Protein AF-A0A951YEI0-F1 (afdb_monomer_lite)

Foldseek 3Di:
DPFDDDPPDDPVQWHAFPVRQIAGNVQEPVLPDQRYKYWDFPDDPPDPDPDVVRIDIDGPVPDDD

Sequence (65 aa):
MKALSIEGHPDDIWRRDKQGNVMNWQEYGKTGSPYAWKILSNHPDGIAGDDAEHLHPIHHSVDNL

Secondary structure (DSSP, 8-state):
----PPTTS-TTTEEE-TT--EEEGGGBT-TTSTT-EEEEESSPTTSS---TTTEEEEETT----

Structure (mmCIF, N/CA/C/O backbone):
data_AF-A0A951YEI0-F1
#
_entry.id   AF-A0A951YEI0-F1
#
loop_
_atom_site.group_PDB
_atom_site.id
_atom_site.type_symbol
_atom_site.label_atom_id
_atom_site.label_alt_id
_atom_site.label_comp_id
_atom_site.label_asym_id
_atom_site.label_entity_id
_atom_site.label_seq_id
_atom_site.pdbx_PDB_ins_code
_atom_site.Cartn_x
_atom_site.Cartn_y
_atom_site.Cartn_z
_atom_site.occupancy
_atom_site.B_iso_or_equiv
_atom_site.auth_seq_id
_atom_site.auth_comp_id
_atom_site.auth_asym_id
_atom_site.auth_atom_id
_atom_site.pdbx_PDB_model_num
ATOM 1 N N . MET A 1 1 ? 16.685 -4.422 7.947 1.00 44.97 1 MET A N 1
ATOM 2 C CA . MET A 1 1 ? 15.822 -3.417 8.608 1.00 44.97 1 MET A CA 1
ATOM 3 C C . MET A 1 1 ? 14.608 -4.147 9.154 1.00 44.97 1 MET A C 1
ATOM 5 O O . MET A 1 1 ? 13.987 -4.870 8.388 1.00 44.97 1 MET A O 1
ATOM 9 N N . LYS A 1 2 ? 14.308 -4.049 10.455 1.00 51.16 2 LYS A N 1
ATOM 10 C CA . LYS A 1 2 ? 13.016 -4.526 10.974 1.00 51.16 2 LYS A CA 1
ATOM 11 C C . LYS A 1 2 ? 11.950 -3.539 10.498 1.00 51.16 2 LYS A C 1
ATOM 13 O O . LYS A 1 2 ? 12.168 -2.336 10.630 1.00 51.16 2 LYS A O 1
ATOM 18 N N . ALA A 1 3 ? 10.864 -4.029 9.903 1.00 55.59 3 ALA A N 1
ATOM 19 C CA . ALA A 1 3 ? 9.700 -3.193 9.638 1.00 55.59 3 ALA A CA 1
ATOM 20 C C . ALA A 1 3 ? 9.264 -2.564 10.970 1.00 55.59 3 ALA A C 1
ATOM 22 O O . ALA A 1 3 ? 9.228 -3.253 11.990 1.00 55.59 3 ALA A O 1
ATOM 23 N N . LEU A 1 4 ? 9.037 -1.252 10.983 1.00 65.06 4 LEU A N 1
ATOM 24 C CA . LEU A 1 4 ? 8.508 -0.574 12.161 1.00 65.06 4 LEU A CA 1
ATOM 25 C C . LEU A 1 4 ? 7.074 -1.067 12.348 1.00 65.06 4 LEU A C 1
ATOM 27 O O . LEU A 1 4 ? 6.211 -0.741 11.533 1.00 65.06 4 LEU A O 1
ATOM 31 N N . SER A 1 5 ? 6.857 -1.874 13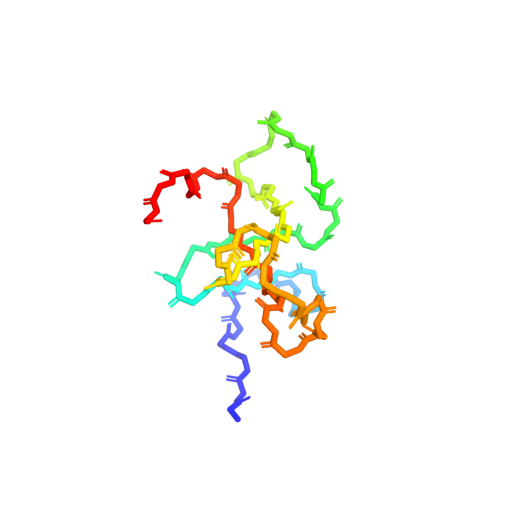.386 1.00 71.44 5 SER A N 1
ATOM 32 C CA . SER A 1 5 ? 5.534 -2.337 13.795 1.00 71.44 5 SER A CA 1
ATOM 33 C C . SER A 1 5 ? 4.602 -1.138 13.941 1.00 71.44 5 SER A C 1
ATOM 35 O O . SER A 1 5 ? 4.977 -0.125 14.545 1.00 71.44 5 SER A O 1
ATOM 37 N N . ILE A 1 6 ? 3.405 -1.226 13.374 1.00 82.88 6 ILE A N 1
ATOM 38 C CA . ILE A 1 6 ? 2.394 -0.183 13.537 1.00 82.88 6 ILE A CA 1
ATOM 39 C C . ILE A 1 6 ? 1.667 -0.483 14.844 1.00 82.88 6 ILE A C 1
ATOM 41 O O .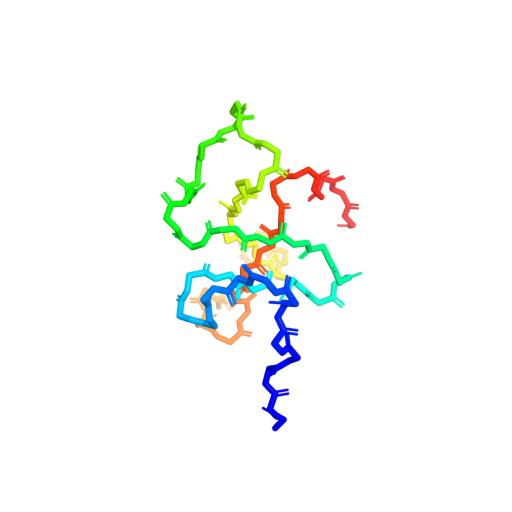 ILE A 1 6 ? 1.077 -1.546 15.005 1.00 82.88 6 ILE A O 1
ATOM 45 N N . GLU A 1 7 ? 1.753 0.440 15.798 1.00 81.69 7 GLU A N 1
ATOM 46 C CA . GLU A 1 7 ? 1.158 0.261 17.121 1.00 81.69 7 GLU A CA 1
ATOM 47 C C . GLU A 1 7 ? -0.335 -0.089 17.019 1.00 81.69 7 GLU A C 1
ATOM 49 O O . GLU A 1 7 ? -1.081 0.545 16.276 1.00 81.69 7 GLU A O 1
ATOM 54 N N . GLY A 1 8 ? -0.761 -1.120 17.752 1.00 80.62 8 GLY A N 1
ATOM 55 C CA . GLY A 1 8 ? -2.151 -1.585 17.757 1.00 80.62 8 GLY A CA 1
ATOM 56 C C . GLY A 1 8 ? -2.558 -2.455 16.563 1.00 80.62 8 GLY A C 1
ATOM 57 O O . GLY A 1 8 ? -3.719 -2.857 16.488 1.00 80.62 8 GLY A O 1
ATOM 58 N N . HIS A 1 9 ? -1.634 -2.786 15.658 1.00 84.94 9 HIS A N 1
ATOM 59 C CA . HIS A 1 9 ? -1.934 -3.483 14.411 1.00 84.94 9 HIS A CA 1
ATOM 60 C C . HIS A 1 9 ? -1.039 -4.720 14.177 1.00 84.94 9 HIS A C 1
ATOM 62 O O . HIS A 1 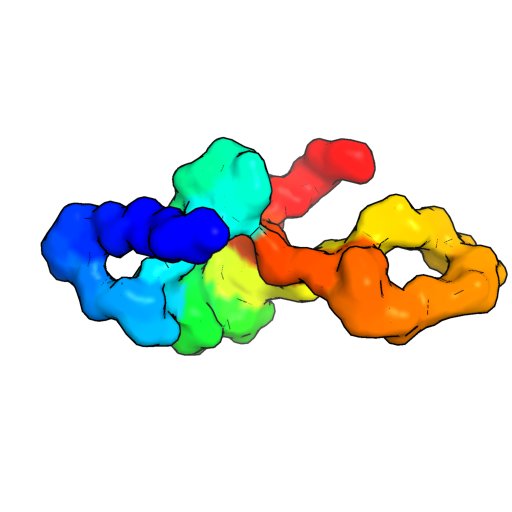9 ? 0.142 -4.686 14.511 1.00 84.94 9 HIS A O 1
ATOM 68 N N . PRO A 1 10 ? -1.567 -5.818 13.591 1.00 86.44 10 PRO A N 1
ATOM 69 C CA . PRO A 1 10 ? -0.759 -6.988 13.230 1.00 86.44 10 PRO A CA 1
ATOM 70 C C . PRO A 1 10 ? 0.294 -6.688 12.149 1.00 86.44 10 PRO A C 1
ATOM 72 O O . PRO A 1 10 ? -0.046 -6.190 11.073 1.00 86.44 10 PRO A O 1
ATOM 75 N N . ASP A 1 11 ? 1.556 -7.040 12.413 1.00 84.88 11 ASP A N 1
ATOM 76 C CA . ASP A 1 11 ? 2.711 -6.768 11.535 1.00 84.88 11 ASP A CA 1
ATOM 77 C C . ASP A 1 11 ? 2.666 -7.507 10.180 1.00 84.88 11 ASP A C 1
ATOM 79 O O . ASP A 1 11 ? 3.356 -7.141 9.225 1.00 84.88 11 ASP A O 1
ATOM 83 N N . ASP A 1 12 ? 1.873 -8.573 10.075 1.00 86.94 12 ASP A N 1
ATOM 84 C CA . ASP A 1 12 ? 1.664 -9.335 8.842 1.00 86.94 12 ASP A CA 1
ATOM 85 C C . ASP A 1 12 ? 0.681 -8.645 7.882 1.00 86.94 12 ASP A C 1
ATOM 87 O O . ASP A 1 12 ? 0.802 -8.802 6.663 1.00 86.94 12 ASP A O 1
ATOM 91 N N . ILE A 1 13 ? -0.238 -7.840 8.422 1.00 90.62 13 ILE A N 1
ATOM 92 C CA . ILE A 1 13 ? -1.288 -7.131 7.680 1.00 90.62 13 ILE A CA 1
ATOM 93 C C . ILE A 1 13 ? -0.906 -5.670 7.436 1.00 90.62 13 ILE A C 1
ATOM 95 O O . ILE A 1 13 ? -1.133 -5.144 6.346 1.00 90.62 13 ILE A O 1
ATOM 99 N N . TRP A 1 14 ? -0.342 -4.997 8.433 1.00 91.31 14 TRP A N 1
ATOM 100 C CA . TRP A 1 14 ? -0.155 -3.551 8.403 1.00 91.31 14 TRP A CA 1
ATOM 101 C C . TRP A 1 14 ? 1.294 -3.192 8.127 1.00 91.31 14 TRP A C 1
ATOM 103 O O . TRP A 1 14 ? 2.217 -3.683 8.775 1.00 91.31 14 TRP A O 1
ATOM 113 N N . ARG A 1 15 ? 1.505 -2.309 7.151 1.00 90.19 15 ARG A N 1
ATOM 114 C CA . ARG A 1 15 ? 2.842 -1.894 6.709 1.00 90.19 15 ARG A CA 1
ATOM 115 C C . ARG A 1 15 ? 2.898 -0.401 6.450 1.00 90.19 15 ARG A C 1
ATOM 117 O O . ARG A 1 15 ? 1.867 0.253 6.339 1.00 90.19 15 ARG A O 1
ATOM 124 N N . ARG A 1 16 ? 4.114 0.131 6.326 1.00 89.56 16 ARG A N 1
ATOM 125 C CA . ARG A 1 16 ? 4.344 1.490 5.830 1.00 89.56 16 ARG A CA 1
ATOM 126 C C . ARG A 1 16 ? 5.001 1.460 4.457 1.00 89.56 16 ARG A C 1
ATOM 128 O O . ARG A 1 16 ? 5.840 0.591 4.212 1.00 89.56 16 ARG A O 1
ATOM 135 N N . ASP A 1 17 ? 4.625 2.386 3.580 1.00 89.38 17 ASP A N 1
ATOM 136 C CA . ASP A 1 17 ? 5.385 2.634 2.349 1.00 89.38 17 ASP A CA 1
ATOM 137 C C . ASP A 1 17 ? 6.696 3.379 2.652 1.00 89.38 17 ASP A C 1
ATOM 139 O O . ASP A 1 17 ? 7.010 3.698 3.804 1.00 89.38 17 ASP A O 1
ATOM 143 N N . LYS A 1 18 ? 7.491 3.651 1.609 1.00 83.94 18 LYS A N 1
ATOM 144 C CA . LYS A 1 18 ? 8.755 4.396 1.740 1.00 83.94 18 LYS A CA 1
ATOM 145 C C . LYS A 1 18 ? 8.547 5.831 2.241 1.00 83.94 18 LYS A C 1
ATOM 147 O O . LYS A 1 18 ? 9.481 6.413 2.785 1.00 83.94 18 LYS A O 1
ATOM 152 N N . GLN A 1 19 ? 7.352 6.390 2.064 1.00 84.81 19 GLN A N 1
ATOM 153 C CA . GLN A 1 19 ? 6.962 7.724 2.516 1.00 84.81 19 GLN A CA 1
ATOM 154 C C . GLN A 1 19 ? 6.406 7.717 3.954 1.00 84.81 19 GLN A C 1
ATOM 156 O O . GLN A 1 19 ? 6.181 8.777 4.532 1.00 84.81 19 GLN A O 1
ATOM 161 N N . GLY A 1 20 ? 6.228 6.540 4.561 1.00 87.31 20 GLY A N 1
ATOM 162 C CA . GLY A 1 20 ? 5.715 6.372 5.917 1.00 87.31 20 GLY A CA 1
ATOM 163 C C . GLY A 1 20 ? 4.192 6.244 6.011 1.00 87.31 20 GLY A C 1
ATOM 164 O O . GLY A 1 20 ? 3.682 6.140 7.133 1.00 87.31 20 GLY A O 1
ATOM 165 N N . ASN A 1 21 ? 3.467 6.209 4.888 1.00 89.62 21 ASN A N 1
ATOM 166 C CA . ASN A 1 21 ? 2.013 6.049 4.867 1.00 89.62 21 ASN A CA 1
ATOM 167 C C . ASN A 1 21 ? 1.621 4.633 5.272 1.00 89.62 21 ASN A C 1
ATOM 169 O O . ASN A 1 21 ? 2.249 3.663 4.854 1.00 89.62 21 ASN A O 1
ATOM 173 N N . VAL A 1 22 ? 0.566 4.518 6.075 1.00 91.38 22 VAL A N 1
ATOM 174 C CA . VAL A 1 22 ? 0.059 3.238 6.574 1.00 91.38 22 VAL A CA 1
ATOM 175 C C . VAL A 1 22 ? -0.768 2.546 5.494 1.00 91.38 22 VAL A C 1
ATOM 177 O O . VAL A 1 22 ? -1.687 3.138 4.945 1.00 91.38 22 VAL A O 1
ATOM 180 N N . MET A 1 23 ? -0.465 1.281 5.228 1.00 93.00 23 MET A N 1
ATOM 181 C CA . MET A 1 23 ? -1.146 0.427 4.259 1.00 93.00 23 MET A CA 1
ATOM 182 C C . MET A 1 23 ? -1.659 -0.841 4.936 1.00 93.00 23 MET A C 1
ATOM 184 O O . MET A 1 23 ? -0.995 -1.395 5.819 1.00 93.00 23 MET A O 1
ATOM 188 N N . ASN A 1 24 ? -2.789 -1.349 4.451 1.00 93.19 24 ASN A N 1
ATOM 189 C CA . ASN A 1 24 ? -3.314 -2.659 4.812 1.00 93.19 24 ASN A CA 1
ATOM 190 C C . ASN A 1 24 ? -3.120 -3.636 3.641 1.00 93.19 24 ASN A C 1
ATOM 192 O O . ASN A 1 24 ? -3.704 -3.465 2.570 1.00 93.19 24 ASN A O 1
ATOM 196 N N . TRP A 1 25 ? -2.327 -4.695 3.836 1.00 91.62 25 TRP A N 1
ATOM 197 C CA . TRP A 1 25 ? -1.994 -5.665 2.782 1.00 91.62 25 TRP A CA 1
ATOM 198 C C . TRP A 1 25 ? -3.215 -6.380 2.195 1.00 91.62 25 TRP A C 1
ATOM 200 O O . TRP A 1 25 ? -3.180 -6.802 1.041 1.00 91.62 25 TRP A O 1
ATOM 210 N N . GLN A 1 26 ? -4.319 -6.458 2.941 1.00 94.56 26 GLN A N 1
ATOM 211 C CA . GLN A 1 26 ? -5.586 -7.048 2.494 1.00 94.56 26 GLN A CA 1
ATOM 212 C C . GLN A 1 26 ? -6.417 -6.106 1.604 1.00 94.56 26 GLN A C 1
ATOM 214 O O . GLN A 1 26 ? -7.513 -6.464 1.156 1.00 94.56 26 GLN A O 1
ATOM 219 N N . GLU A 1 27 ? -5.941 -4.886 1.354 1.00 94.19 27 GLU A N 1
ATOM 220 C CA . GLU A 1 27 ? -6.666 -3.836 0.633 1.00 94.19 27 GLU A CA 1
ATOM 221 C C . GLU A 1 27 ? -6.000 -3.419 -0.678 1.00 94.19 27 GLU A C 1
ATOM 223 O O . GLU A 1 27 ? -6.179 -2.299 -1.159 1.00 94.19 27 GLU A O 1
ATOM 228 N N . TYR A 1 28 ? -5.272 -4.351 -1.293 1.00 93.62 28 TYR A N 1
ATOM 229 C CA . TYR A 1 28 ? -4.713 -4.161 -2.627 1.00 93.62 28 TYR A CA 1
ATOM 230 C C . TYR A 1 28 ? -5.795 -3.714 -3.628 1.00 93.62 28 TYR A C 1
ATOM 232 O O . TYR A 1 28 ? -6.821 -4.381 -3.782 1.00 93.62 28 TYR A O 1
ATOM 240 N N . GLY A 1 29 ? -5.575 -2.571 -4.284 1.00 89.81 29 GLY A N 1
ATOM 241 C CA . GLY A 1 29 ? -6.452 -2.029 -5.330 1.00 89.81 29 GLY A CA 1
ATOM 242 C C . GLY A 1 29 ? -7.818 -1.496 -4.868 1.00 89.81 29 GLY A C 1
ATOM 243 O O . GLY A 1 29 ? -8.630 -1.107 -5.707 1.00 89.81 29 GLY A O 1
ATOM 244 N N . LYS A 1 30 ? -8.113 -1.454 -3.561 1.00 92.62 30 LYS A N 1
ATOM 245 C CA . LYS A 1 30 ? -9.416 -0.995 -3.043 1.00 92.62 30 LYS A CA 1
ATOM 246 C C . LYS A 1 30 ? -9.487 0.532 -2.945 1.00 92.62 30 LYS A C 1
ATOM 248 O O . LYS A 1 30 ? -9.422 1.079 -1.855 1.00 92.62 30 LYS A O 1
ATOM 253 N N . THR A 1 31 ? -9.679 1.230 -4.060 1.00 84.50 31 THR A N 1
ATOM 254 C CA . THR A 1 31 ? -9.628 2.711 -4.139 1.00 84.50 31 THR A CA 1
ATOM 255 C C . THR A 1 31 ? -10.562 3.473 -3.182 1.00 84.50 31 THR A C 1
ATOM 257 O O . THR A 1 31 ? -10.324 4.644 -2.907 1.00 84.50 31 THR A O 1
ATOM 260 N N . GLY A 1 32 ? -11.606 2.825 -2.651 1.00 87.38 32 GLY A N 1
ATOM 261 C CA . GLY A 1 32 ? -12.495 3.391 -1.630 1.00 87.38 32 GLY A CA 1
ATOM 262 C C . GLY A 1 32 ? -11.992 3.278 -0.184 1.00 87.38 32 GLY A C 1
ATOM 263 O O . GLY A 1 32 ? -12.661 3.782 0.715 1.00 87.38 32 GLY A O 1
ATOM 264 N N . SER A 1 33 ? -10.862 2.607 0.062 1.00 91.25 33 SER A N 1
ATOM 265 C CA . SER A 1 33 ? -10.286 2.467 1.400 1.00 91.25 33 SER A CA 1
ATOM 266 C C . SER A 1 33 ? -9.174 3.490 1.661 1.00 91.25 33 SER A C 1
ATOM 268 O O . SER A 1 33 ? -8.298 3.665 0.809 1.00 91.25 33 SER A O 1
ATOM 270 N N . PRO A 1 34 ? -9.129 4.098 2.863 1.00 90.50 34 PRO A N 1
ATOM 271 C CA . PRO A 1 34 ? -8.040 4.978 3.274 1.00 90.50 34 PRO A CA 1
ATOM 272 C C . PRO A 1 34 ? -6.708 4.262 3.540 1.00 90.50 34 PRO A C 1
ATOM 274 O O . PRO A 1 34 ? -5.755 4.955 3.872 1.00 90.50 34 PRO A O 1
ATOM 277 N N . TYR A 1 35 ? -6.638 2.928 3.445 1.00 92.69 35 TYR A N 1
ATOM 278 C CA . TYR A 1 35 ? -5.403 2.145 3.635 1.00 92.69 35 TYR A CA 1
ATOM 279 C C . TYR A 1 35 ? -5.050 1.273 2.426 1.00 92.69 35 TYR A C 1
ATOM 281 O O . TYR A 1 35 ? -4.202 0.375 2.519 1.00 92.69 35 TYR A O 1
ATOM 289 N N . ALA A 1 36 ? -5.712 1.512 1.293 1.00 93.69 36 ALA A N 1
ATOM 290 C CA . ALA A 1 36 ? -5.447 0.782 0.070 1.00 93.69 36 ALA A CA 1
ATOM 291 C C . ALA A 1 36 ? -4.038 1.045 -0.451 1.00 93.69 36 ALA A C 1
ATOM 293 O O . ALA A 1 36 ? -3.435 2.097 -0.231 1.00 93.69 36 ALA A O 1
ATOM 294 N N . TRP A 1 37 ? -3.530 0.085 -1.211 1.00 93.31 37 TRP A N 1
ATOM 295 C CA . TRP A 1 37 ? -2.207 0.166 -1.807 1.00 93.31 37 TRP A CA 1
ATOM 296 C C . TRP A 1 37 ? -2.203 -0.400 -3.223 1.00 93.31 37 TRP A C 1
ATOM 298 O O . TRP A 1 37 ? -3.111 -1.133 -3.631 1.00 93.31 37 TRP A O 1
ATOM 308 N N . LYS A 1 38 ? -1.172 -0.034 -3.976 1.00 92.12 38 LYS A N 1
ATOM 309 C CA . LYS A 1 38 ? -0.905 -0.491 -5.341 1.00 92.12 38 LYS A CA 1
ATOM 310 C C . LYS A 1 38 ? 0.590 -0.727 -5.531 1.00 92.12 38 LYS A C 1
ATOM 312 O O . LYS A 1 38 ? 1.392 -0.372 -4.673 1.00 92.12 38 LYS A O 1
ATOM 317 N N . ILE A 1 39 ? 0.961 -1.337 -6.650 1.00 89.06 39 ILE A N 1
ATOM 318 C CA . ILE A 1 39 ? 2.364 -1.454 -7.057 1.00 89.06 39 ILE A CA 1
ATOM 319 C C . ILE A 1 39 ? 2.673 -0.283 -7.984 1.00 89.06 39 ILE A C 1
ATOM 321 O O . ILE A 1 39 ? 1.904 -0.014 -8.905 1.00 89.06 39 ILE A O 1
ATOM 325 N N . LEU A 1 40 ? 3.786 0.398 -7.729 1.00 85.62 40 LEU A N 1
ATOM 326 C CA . LEU A 1 40 ? 4.331 1.431 -8.598 1.00 85.62 40 LEU A CA 1
ATOM 327 C C . LEU A 1 40 ? 5.693 0.973 -9.129 1.00 85.62 40 LEU A C 1
ATOM 329 O O . LEU A 1 40 ? 6.504 0.427 -8.375 1.00 85.62 40 LEU A O 1
ATOM 333 N N . SER A 1 41 ? 5.929 1.204 -10.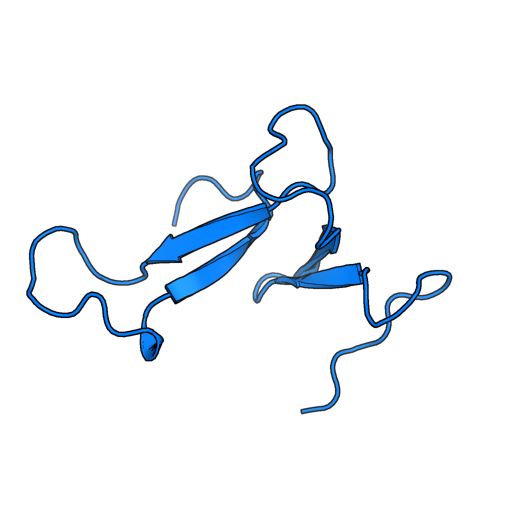420 1.00 82.06 41 SER A N 1
ATOM 334 C CA . SER A 1 41 ? 7.257 1.107 -11.024 1.00 82.06 41 SER A CA 1
ATOM 335 C C . SER A 1 41 ? 7.952 2.461 -10.912 1.00 82.06 41 SER A C 1
ATOM 337 O O . SER A 1 41 ? 7.341 3.492 -11.181 1.00 82.06 41 SER A O 1
ATOM 339 N N . ASN A 1 42 ? 9.220 2.481 -10.499 1.00 74.62 42 ASN A N 1
ATOM 340 C CA . ASN A 1 42 ? 10.051 3.692 -10.554 1.00 74.62 42 ASN A CA 1
ATOM 341 C C . ASN A 1 42 ? 10.801 3.848 -11.888 1.00 74.62 42 ASN A C 1
ATOM 343 O O . ASN A 1 42 ? 11.653 4.731 -12.001 1.00 74.62 42 ASN A O 1
ATOM 347 N N . HIS A 1 43 ? 10.521 2.992 -12.872 1.00 69.31 43 HIS A N 1
ATOM 348 C CA . HIS A 1 43 ? 11.062 3.100 -14.220 1.00 69.31 43 HIS A CA 1
ATOM 349 C C . HIS A 1 43 ? 10.093 3.853 -15.141 1.00 69.31 43 HIS A C 1
ATOM 351 O O . HIS A 1 43 ? 8.881 3.675 -15.018 1.00 69.31 43 HIS A O 1
ATOM 357 N N . PRO A 1 44 ? 10.598 4.672 -16.082 1.00 62.66 44 PRO A N 1
ATOM 358 C CA . PRO A 1 44 ? 9.767 5.214 -17.146 1.00 62.66 44 PRO A CA 1
ATOM 359 C C . PRO A 1 44 ? 9.212 4.073 -18.006 1.00 62.66 44 PRO A C 1
ATOM 361 O O . PRO A 1 44 ? 9.963 3.180 -18.411 1.00 62.66 44 PRO A O 1
ATOM 364 N N . ASP A 1 45 ? 7.917 4.136 -18.312 1.00 61.25 45 ASP A N 1
ATOM 365 C CA . ASP A 1 45 ? 7.237 3.156 -19.158 1.00 61.25 45 ASP A CA 1
ATOM 366 C C . ASP A 1 45 ? 8.003 2.933 -20.479 1.00 61.25 45 ASP A C 1
ATOM 368 O O . ASP A 1 45 ? 8.340 3.877 -21.197 1.00 61.25 45 ASP A O 1
ATOM 372 N N . GLY A 1 46 ? 8.270 1.668 -20.820 1.00 57.81 46 GLY A N 1
ATOM 373 C CA . GLY A 1 46 ? 8.823 1.276 -22.123 1.00 57.81 46 GLY A CA 1
ATOM 374 C C . GLY A 1 46 ? 10.348 1.146 -22.217 1.00 57.81 46 GLY A C 1
ATOM 375 O O . GLY A 1 46 ? 10.845 0.778 -23.284 1.00 57.81 46 GLY A O 1
ATOM 376 N N . ILE A 1 47 ? 11.103 1.374 -21.138 1.00 58.00 47 ILE A N 1
ATOM 377 C CA . ILE A 1 47 ? 12.523 0.988 -21.069 1.00 58.00 47 ILE A CA 1
ATOM 378 C C . ILE A 1 47 ? 12.600 -0.394 -20.420 1.00 58.00 47 ILE A C 1
ATOM 380 O O . ILE A 1 47 ? 12.325 -0.536 -19.234 1.00 58.00 47 ILE A O 1
ATOM 384 N N . ALA A 1 48 ? 12.931 -1.403 -21.231 1.00 48.09 48 ALA A N 1
ATOM 385 C CA . ALA A 1 48 ? 13.018 -2.814 -20.858 1.00 48.09 48 ALA A CA 1
ATOM 386 C C . ALA A 1 48 ? 13.582 -3.033 -19.440 1.00 48.09 48 ALA A C 1
ATOM 388 O O . ALA A 1 48 ? 14.730 -2.680 -19.174 1.00 48.09 48 ALA A O 1
ATOM 389 N N . GLY A 1 49 ? 12.759 -3.621 -18.568 1.00 52.66 49 GLY A N 1
ATOM 390 C CA . GLY A 1 49 ? 13.126 -3.965 -17.196 1.00 52.66 49 GLY A CA 1
ATOM 391 C C . GLY A 1 49 ? 11.955 -3.838 -16.224 1.00 52.66 49 GLY A C 1
ATOM 392 O O . GLY A 1 49 ? 12.049 -3.083 -15.263 1.00 52.66 49 GLY A O 1
ATOM 393 N N . ASP A 1 50 ? 10.865 -4.590 -16.432 1.00 56.81 50 ASP A N 1
ATOM 394 C CA . ASP A 1 50 ? 9.861 -4.842 -15.376 1.00 56.81 50 ASP A CA 1
ATOM 395 C C . ASP A 1 50 ? 10.429 -5.825 -14.332 1.00 56.81 50 ASP A C 1
ATOM 397 O O . ASP A 1 50 ? 9.796 -6.805 -13.930 1.00 56.81 50 ASP A O 1
ATOM 401 N N . ASP A 1 51 ? 11.677 -5.608 -13.927 1.00 69.31 51 ASP A N 1
ATOM 402 C CA . ASP A 1 51 ? 12.317 -6.438 -12.929 1.00 69.31 51 ASP A CA 1
ATOM 403 C C . ASP A 1 51 ? 11.680 -6.127 -11.576 1.00 69.31 51 ASP A C 1
ATOM 405 O O . ASP A 1 51 ? 11.375 -4.977 -11.241 1.00 69.31 51 ASP A O 1
ATOM 409 N N . ALA A 1 52 ? 11.487 -7.168 -10.765 1.00 69.69 52 ALA A N 1
ATOM 410 C CA . ALA A 1 52 ? 10.872 -7.050 -9.443 1.00 69.69 52 ALA A CA 1
ATOM 411 C C . ALA A 1 52 ? 11.592 -6.036 -8.527 1.00 69.69 52 ALA A C 1
ATOM 413 O O . ALA A 1 52 ? 11.021 -5.589 -7.536 1.00 69.69 52 ALA A O 1
ATOM 414 N N . GLU A 1 53 ? 12.825 -5.656 -8.866 1.00 75.44 53 GLU A N 1
ATOM 415 C CA . GLU A 1 53 ? 13.633 -4.647 -8.179 1.00 75.44 53 GLU A CA 1
ATOM 416 C C . GLU A 1 53 ? 13.093 -3.213 -8.333 1.00 75.44 53 GLU A C 1
ATOM 418 O O . GLU A 1 53 ? 13.324 -2.367 -7.464 1.00 75.44 53 GLU A O 1
ATOM 423 N N . HIS A 1 54 ? 12.331 -2.941 -9.395 1.00 75.62 54 HIS A N 1
ATOM 424 C CA . HIS A 1 54 ? 11.740 -1.628 -9.682 1.00 75.62 54 HIS A CA 1
ATOM 425 C C . HIS A 1 54 ? 10.307 -1.490 -9.155 1.00 75.62 54 HIS A C 1
ATOM 427 O O . HIS A 1 54 ? 9.790 -0.379 -8.980 1.00 75.62 54 HIS A O 1
ATOM 433 N N . LEU A 1 55 ? 9.680 -2.621 -8.829 1.00 82.56 55 LEU A N 1
ATOM 434 C CA . LEU A 1 55 ? 8.323 -2.689 -8.313 1.00 82.56 55 LEU A CA 1
ATOM 435 C C . LEU A 1 55 ? 8.320 -2.513 -6.800 1.00 82.56 55 LEU A C 1
ATOM 437 O O . LEU A 1 55 ? 8.955 -3.259 -6.054 1.00 82.56 55 LEU A O 1
ATOM 441 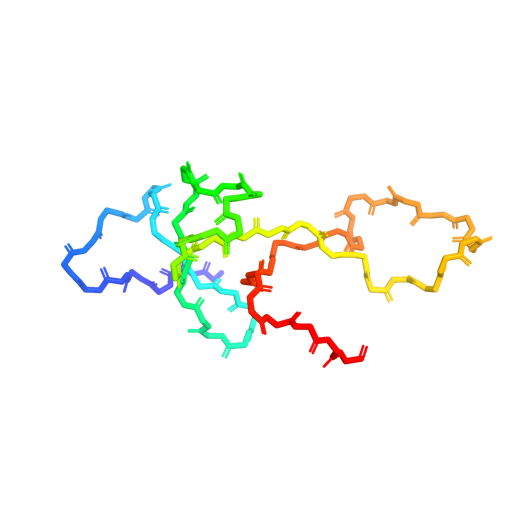N N . HIS A 1 56 ? 7.559 -1.536 -6.321 1.00 86.31 56 HIS A N 1
ATOM 442 C CA . HIS A 1 56 ? 7.394 -1.327 -4.891 1.00 86.31 56 HIS A CA 1
ATOM 443 C C . HIS A 1 56 ? 5.934 -1.040 -4.530 1.00 86.31 56 HIS A C 1
ATOM 445 O O . HIS A 1 56 ? 5.221 -0.367 -5.275 1.00 86.31 56 HIS A O 1
ATOM 451 N N . PRO A 1 57 ? 5.467 -1.564 -3.385 1.00 90.12 57 PRO A N 1
ATOM 452 C CA . PRO A 1 57 ? 4.145 -1.250 -2.876 1.00 90.12 57 PRO A CA 1
ATOM 453 C C . PRO A 1 57 ? 4.110 0.201 -2.384 1.00 90.12 57 PRO A C 1
ATOM 455 O O . PRO A 1 57 ? 5.014 0.645 -1.669 1.00 90.12 57 PRO A O 1
ATOM 458 N N . ILE A 1 58 ? 3.056 0.920 -2.750 1.00 91.25 58 ILE A N 1
ATOM 459 C CA . ILE A 1 58 ? 2.819 2.308 -2.361 1.00 91.25 58 ILE A CA 1
ATOM 460 C C . ILE A 1 58 ? 1.364 2.504 -1.948 1.00 91.25 58 ILE A C 1
ATOM 462 O O . ILE A 1 58 ? 0.460 1.849 -2.481 1.00 91.25 58 ILE A O 1
ATOM 466 N N . HIS A 1 59 ? 1.130 3.414 -1.004 1.00 92.06 59 HIS A N 1
ATOM 467 C CA . HIS A 1 59 ? -0.219 3.773 -0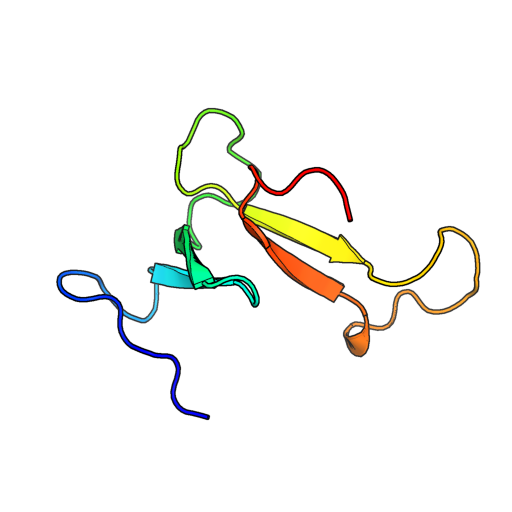.603 1.00 92.06 59 HIS A CA 1
ATOM 468 C C . HIS A 1 59 ? -0.990 4.396 -1.778 1.00 92.06 59 HIS A C 1
ATOM 470 O O . HIS A 1 59 ? -0.448 5.179 -2.558 1.00 92.06 59 HIS A O 1
ATOM 476 N N . HIS A 1 60 ? -2.270 4.049 -1.925 1.00 87.31 60 HIS A N 1
ATOM 477 C CA . HIS A 1 60 ? -3.058 4.391 -3.112 1.00 87.31 60 HIS A CA 1
ATOM 478 C C . HIS A 1 60 ? -3.259 5.903 -3.290 1.00 87.31 60 HIS A C 1
ATOM 480 O O . HIS A 1 60 ? -3.396 6.369 -4.415 1.00 87.31 60 HIS A O 1
ATOM 486 N N . SER A 1 61 ? -3.266 6.677 -2.200 1.00 80.94 61 SER A N 1
ATOM 487 C CA . SER A 1 61 ? -3.405 8.141 -2.255 1.00 80.94 61 SER A CA 1
ATOM 488 C C . SER A 1 61 ? -2.142 8.870 -2.722 1.00 80.94 61 SER A C 1
ATOM 490 O O . SER A 1 61 ? -2.170 10.091 -2.861 1.00 80.94 61 SER A O 1
ATOM 492 N N . VAL A 1 62 ? -1.025 8.160 -2.896 1.00 69.88 62 VAL A N 1
ATOM 493 C CA . VAL A 1 62 ? 0.225 8.737 -3.394 1.00 69.88 62 VAL A CA 1
ATOM 494 C C . VAL A 1 62 ? 0.180 8.656 -4.917 1.00 69.88 62 VAL A C 1
ATOM 496 O O . VAL A 1 62 ? 0.770 7.778 -5.541 1.00 69.88 62 VAL A O 1
ATOM 499 N N . ASP A 1 63 ? -0.609 9.546 -5.511 1.00 60.69 63 ASP A N 1
ATOM 500 C CA . ASP A 1 63 ? -0.538 9.840 -6.935 1.00 60.69 63 ASP A CA 1
ATOM 501 C C . ASP A 1 63 ? 0.421 11.020 -7.116 1.00 60.69 63 ASP A C 1
ATOM 503 O O . ASP A 1 63 ? 0.198 12.090 -6.549 1.00 60.69 63 ASP A O 1
ATOM 507 N N . ASN A 1 64 ? 1.452 10.813 -7.939 1.00 47.22 64 ASN A N 1
ATOM 508 C CA . ASN A 1 64 ? 2.471 11.775 -8.384 1.00 47.22 64 ASN A CA 1
ATOM 509 C C . ASN A 1 64 ? 3.744 11.875 -7.522 1.00 47.22 64 ASN A C 1
ATOM 511 O O . ASN A 1 64 ? 3.803 12.604 -6.531 1.00 47.22 64 ASN A O 1
ATOM 515 N N . LEU A 1 65 ? 4.803 11.227 -8.013 1.00 45.53 65 LEU A N 1
ATOM 516 C CA . LEU A 1 65 ? 6.151 11.795 -8.063 1.00 45.53 65 LEU A CA 1
ATOM 517 C C . LEU A 1 65 ? 6.652 11.703 -9.503 1.00 45.53 65 LEU A C 1
ATOM 519 O O . LEU A 1 65 ? 6.394 10.647 -10.122 1.00 45.53 65 LEU A O 1
#

pLDDT: mean 79.3, std 14.62, range [44.97, 94.56]

Radius of gyration: 12.88 Å; chains: 1; bounding box: 28×21×40 Å